Protein AF-A2E9X9-F1 (afdb_monomer_lite)

Organism: Trichomonas vaginalis (strain ATCC PRA-98 / G3) (NCBI:txid412133)

Foldseek 3Di:
DDDADPAQEDEAELPDDDDALCNAPRHQNYDYHYDPNNQFWDDDPQFIAGPVQLATHAGHHQADQEAEDDPPRDYYDPSNFFDDWDWDDDPQDIATGDDRIYGDDDDDDPPDD

Radius of gyration: 15.23 Å; chains: 1; bounding box: 51×27×44 Å

InterPro domains:
  IPR032675 Leucine-rich repeat domain superfamily [G3DSA:3.80.10.10] (1-101)

Sequence (113 aa):
MLAYSQVSKFNIPSGVKFIHTNAFSGAPKLDVTLDEKNPYFVAKDQDIYSKATNTLICTYGALPELYKIPDGIEVIPKGTLQTNMETVQTPTGSFYTGVFSCKTRHPRFHEDH

Structure (mmCIF, N/CA/C/O backbone):
data_AF-A2E9X9-F1
#
_entry.id   AF-A2E9X9-F1
#
loop_
_atom_site.group_PDB
_atom_site.id
_atom_site.type_symbol
_atom_site.label_atom_id
_atom_site.label_alt_id
_atom_site.label_comp_id
_atom_site.label_asym_id
_atom_site.label_entity_id
_atom_site.label_seq_id
_atom_site.pdbx_PDB_ins_code
_atom_site.Cartn_x
_atom_site.Cartn_y
_atom_site.Cartn_z
_atom_site.occupancy
_atom_site.B_iso_or_equiv
_atom_site.auth_seq_id
_atom_site.auth_comp_id
_atom_site.auth_asym_id
_atom_site.auth_atom_id
_atom_site.pdbx_PDB_model_num
ATOM 1 N N . MET A 1 1 ? 25.765 0.355 -8.690 1.00 38.69 1 MET A N 1
ATOM 2 C CA . MET A 1 1 ? 24.965 -0.833 -8.318 1.00 38.69 1 MET A CA 1
ATOM 3 C C . MET A 1 1 ? 23.831 -0.342 -7.431 1.00 38.69 1 MET A C 1
ATOM 5 O O . MET A 1 1 ? 24.131 0.307 -6.438 1.00 38.69 1 MET A O 1
ATOM 9 N N . LEU A 1 2 ? 22.565 -0.531 -7.817 1.00 48.72 2 LEU A N 1
ATOM 10 C CA . LEU A 1 2 ? 21.429 -0.112 -6.983 1.00 48.72 2 LEU A CA 1
ATOM 11 C C . LEU A 1 2 ? 21.276 -1.105 -5.825 1.00 48.72 2 LEU A C 1
ATOM 13 O O . LEU A 1 2 ? 21.120 -2.302 -6.057 1.00 48.72 2 LEU A O 1
ATOM 17 N N . ALA A 1 3 ? 21.367 -0.620 -4.587 1.00 53.38 3 ALA A N 1
ATOM 18 C CA . ALA A 1 3 ? 21.212 -1.447 -3.397 1.00 53.38 3 ALA A CA 1
ATOM 19 C C . ALA A 1 3 ? 19.722 -1.575 -3.046 1.00 53.38 3 ALA A C 1
ATOM 21 O O . ALA A 1 3 ? 19.121 -0.639 -2.523 1.00 53.38 3 ALA A O 1
ATOM 22 N N . TYR A 1 4 ? 19.126 -2.730 -3.344 1.00 63.28 4 TYR A N 1
ATOM 23 C CA . TYR A 1 4 ? 17.746 -3.039 -2.960 1.00 63.28 4 TYR A CA 1
ATOM 24 C C . TYR A 1 4 ? 17.668 -3.566 -1.526 1.00 63.28 4 TYR A C 1
ATOM 26 O O . TYR A 1 4 ? 18.515 -4.358 -1.094 1.00 63.28 4 TYR A O 1
ATOM 34 N N . SER A 1 5 ? 16.611 -3.180 -0.811 1.00 68.44 5 SER A N 1
ATOM 35 C CA . SER A 1 5 ? 16.344 -3.670 0.540 1.00 68.44 5 SER A CA 1
ATOM 36 C C . SER A 1 5 ? 16.137 -5.188 0.544 1.00 68.44 5 SER A C 1
ATOM 38 O O . SER A 1 5 ? 15.467 -5.742 -0.329 1.00 68.44 5 SER A O 1
ATOM 40 N N . GLN A 1 6 ? 16.713 -5.861 1.544 1.00 80.06 6 GLN A N 1
ATOM 41 C CA . GLN A 1 6 ? 16.533 -7.299 1.779 1.00 80.06 6 GLN A CA 1
ATOM 42 C C . GLN A 1 6 ? 15.471 -7.599 2.851 1.00 80.06 6 GLN A C 1
ATOM 44 O O . GLN A 1 6 ? 15.316 -8.753 3.245 1.00 80.06 6 GLN A O 1
ATOM 49 N N . VAL A 1 7 ? 14.740 -6.583 3.330 1.00 82.50 7 VAL A N 1
ATOM 50 C CA . VAL A 1 7 ? 13.627 -6.779 4.270 1.00 82.50 7 VAL A CA 1
ATOM 51 C C . VAL A 1 7 ? 12.522 -7.582 3.582 1.00 82.50 7 VAL A C 1
ATOM 53 O O . VAL A 1 7 ? 12.058 -7.212 2.505 1.00 82.50 7 VAL A O 1
ATOM 56 N N . SER A 1 8 ? 12.119 -8.684 4.214 1.00 86.81 8 SER A N 1
ATOM 57 C CA . SER A 1 8 ? 11.126 -9.625 3.686 1.00 86.81 8 SER A CA 1
ATOM 58 C C . SER A 1 8 ? 9.751 -9.518 4.341 1.00 86.81 8 SER A C 1
ATOM 60 O O . SER A 1 8 ? 8.774 -9.947 3.741 1.00 86.81 8 SER A O 1
ATOM 62 N N . LYS A 1 9 ? 9.653 -8.958 5.554 1.00 92.62 9 LYS A N 1
ATOM 63 C CA . LYS A 1 9 ? 8.388 -8.772 6.277 1.00 92.62 9 LYS A CA 1
ATOM 64 C C . LYS A 1 9 ? 8.362 -7.442 7.017 1.00 92.62 9 LYS A C 1
ATOM 66 O O . LYS A 1 9 ? 9.347 -7.075 7.657 1.00 92.62 9 LYS A O 1
ATOM 71 N N . PHE A 1 10 ? 7.220 -6.767 6.987 1.00 92.44 10 PHE A N 1
ATOM 72 C CA . PHE A 1 10 ? 6.933 -5.585 7.795 1.00 92.44 10 PHE A CA 1
ATOM 73 C C . PHE A 1 10 ? 5.487 -5.629 8.297 1.00 92.44 10 PHE A C 1
ATOM 75 O O . PHE A 1 10 ? 4.595 -6.047 7.569 1.00 92.44 10 PHE A O 1
ATOM 82 N N . ASN A 1 11 ? 5.248 -5.197 9.535 1.00 93.94 11 ASN A N 1
ATOM 83 C CA . ASN A 1 11 ? 3.907 -5.153 10.114 1.00 93.94 11 ASN A CA 1
ATOM 84 C C . ASN A 1 11 ? 3.507 -3.706 10.412 1.00 93.94 11 ASN A C 1
ATOM 86 O O . ASN A 1 11 ? 4.217 -3.026 11.150 1.00 93.94 11 ASN A O 1
ATOM 90 N N . ILE A 1 12 ? 2.360 -3.266 9.894 1.00 94.06 12 ILE A N 1
ATOM 91 C CA . ILE A 1 12 ? 1.760 -1.951 10.149 1.00 94.06 12 ILE A CA 1
ATOM 92 C C . ILE A 1 12 ? 0.873 -2.036 11.408 1.00 94.06 12 ILE A C 1
ATOM 94 O O . ILE A 1 12 ? -0.161 -2.706 11.369 1.00 94.06 12 ILE A O 1
ATOM 98 N N . PRO A 1 13 ? 1.218 -1.359 12.523 1.00 94.62 13 PRO A N 1
ATOM 99 C CA . PRO A 1 13 ? 0.379 -1.342 13.724 1.00 94.62 13 PRO A CA 1
ATOM 100 C C . PRO A 1 13 ? -0.914 -0.526 13.558 1.00 94.62 13 PRO A C 1
ATOM 102 O O . PRO A 1 13 ? -0.993 0.406 12.751 1.00 94.62 13 PRO A O 1
ATOM 105 N N . SER A 1 14 ? -1.906 -0.787 14.413 1.00 93.69 14 SER A N 1
ATOM 106 C CA . SER A 1 14 ? -3.185 -0.052 14.459 1.00 93.69 14 SER A CA 1
ATOM 107 C C . SER A 1 14 ? -3.057 1.457 14.698 1.00 93.69 14 SER A C 1
ATOM 109 O O . SER A 1 14 ? -3.924 2.219 14.273 1.00 93.69 14 SER A O 1
ATOM 111 N N . GLY A 1 15 ? -1.965 1.910 15.321 1.00 92.50 15 GLY A N 1
ATOM 112 C CA . GLY A 1 15 ? -1.691 3.331 15.561 1.00 92.50 15 GLY A CA 1
ATOM 113 C C . GLY A 1 15 ? -1.223 4.134 14.337 1.00 92.50 15 GLY A C 1
ATOM 114 O O . GLY A 1 15 ? -1.138 5.359 14.428 1.00 92.50 15 GLY A O 1
ATOM 115 N N . VAL A 1 16 ? -0.906 3.494 13.204 1.00 93.94 16 VAL A N 1
ATOM 116 C CA . VAL A 1 16 ? -0.418 4.189 11.998 1.00 93.94 16 VAL A CA 1
ATOM 117 C C . VAL A 1 16 ? -1.565 4.918 11.300 1.00 93.94 16 VAL A C 1
ATOM 119 O O . VAL A 1 16 ? -2.520 4.289 10.849 1.00 93.94 16 VAL A O 1
ATOM 122 N N . LYS A 1 17 ? -1.438 6.247 11.186 1.00 93.00 17 LYS A N 1
ATOM 123 C CA . LYS A 1 17 ? -2.440 7.149 10.580 1.00 93.00 17 LYS A CA 1
ATOM 124 C C . LYS A 1 17 ? -2.035 7.733 9.225 1.00 93.00 17 LYS A C 1
ATOM 126 O O . LYS A 1 17 ? -2.856 8.352 8.561 1.00 93.00 17 LYS A O 1
ATOM 131 N N . PHE A 1 18 ? -0.771 7.581 8.834 1.00 90.94 18 PHE A N 1
ATOM 132 C CA . PHE A 1 18 ? -0.226 8.140 7.600 1.00 90.94 18 PHE A CA 1
ATOM 133 C C . PHE A 1 18 ? 0.821 7.197 7.012 1.00 90.94 18 PHE A C 1
ATOM 135 O O . PHE A 1 18 ? 1.688 6.702 7.733 1.00 90.94 18 PHE A O 1
ATOM 142 N N . ILE A 1 19 ? 0.735 6.971 5.704 1.00 88.25 19 ILE A N 1
ATOM 143 C CA . ILE A 1 19 ? 1.676 6.182 4.910 1.00 88.25 19 ILE A CA 1
ATOM 144 C C . ILE A 1 19 ? 1.946 7.000 3.645 1.00 88.25 19 ILE A C 1
ATOM 146 O O . ILE A 1 19 ? 1.012 7.449 2.986 1.00 88.25 19 ILE A O 1
ATOM 150 N N . HIS A 1 20 ? 3.219 7.234 3.325 1.00 86.31 20 HIS A N 1
ATOM 151 C CA . HIS A 1 20 ? 3.594 7.977 2.123 1.00 86.31 20 HIS A CA 1
ATOM 152 C C . HIS A 1 20 ? 3.496 7.079 0.878 1.00 86.31 20 HIS A C 1
ATOM 154 O O . HIS A 1 20 ? 3.790 5.886 0.958 1.00 86.31 20 HIS A O 1
ATOM 160 N N . THR A 1 21 ? 3.172 7.645 -0.289 1.00 78.06 21 THR A N 1
ATOM 161 C CA . THR A 1 21 ? 3.011 6.898 -1.559 1.00 78.06 21 THR A CA 1
ATOM 162 C C . THR A 1 21 ? 4.233 6.049 -1.935 1.00 78.06 21 THR A C 1
ATOM 164 O O . THR A 1 21 ? 4.102 4.964 -2.486 1.00 78.06 21 THR A O 1
ATOM 167 N N . ASN A 1 22 ? 5.428 6.506 -1.548 1.00 79.62 22 ASN A N 1
ATOM 168 C CA . ASN A 1 22 ? 6.709 5.838 -1.807 1.00 79.62 22 ASN A CA 1
ATOM 169 C C . ASN A 1 22 ? 7.246 4.994 -0.627 1.00 79.62 22 ASN A C 1
ATOM 171 O O . ASN A 1 22 ? 8.411 4.598 -0.666 1.00 79.62 22 ASN A O 1
ATOM 175 N N . ALA A 1 23 ? 6.464 4.744 0.433 1.00 84.44 23 ALA A N 1
ATOM 176 C CA . ALA A 1 23 ? 6.962 4.189 1.706 1.00 84.44 23 ALA A CA 1
ATOM 177 C C . ALA A 1 23 ? 7.704 2.840 1.593 1.00 84.44 23 ALA A C 1
ATOM 179 O O . ALA A 1 23 ? 8.584 2.565 2.405 1.00 84.44 23 ALA A O 1
ATOM 180 N N . PHE A 1 24 ? 7.379 2.028 0.582 1.00 85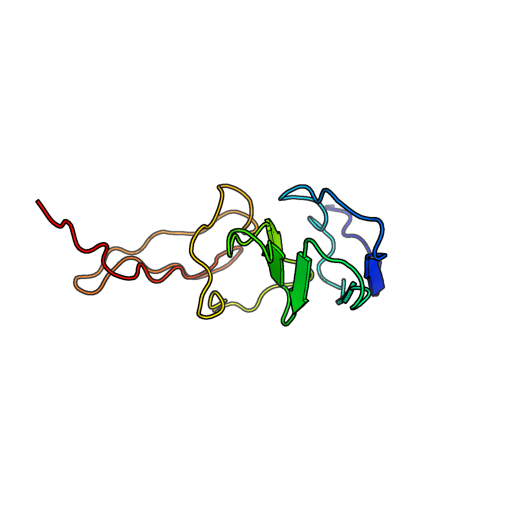.25 24 PHE A N 1
ATOM 181 C CA . PHE A 1 24 ? 7.962 0.698 0.351 1.00 85.25 24 PHE A CA 1
ATOM 182 C C . PHE A 1 24 ? 8.755 0.601 -0.967 1.00 85.25 24 PHE A C 1
ATOM 184 O O . PHE A 1 24 ? 9.009 -0.490 -1.483 1.00 85.25 24 PHE A O 1
ATOM 191 N N . SER A 1 25 ? 9.167 1.746 -1.520 1.00 78.75 25 SER A N 1
ATOM 192 C CA . SER A 1 25 ? 9.999 1.799 -2.726 1.00 78.75 25 SER A CA 1
ATOM 193 C C . SER A 1 25 ? 11.367 1.142 -2.496 1.00 78.75 25 SER A C 1
ATOM 195 O O . SER A 1 25 ? 11.988 1.306 -1.446 1.00 78.75 25 SER A O 1
ATOM 197 N N . GLY A 1 26 ? 11.846 0.375 -3.479 1.00 73.94 26 GLY A N 1
ATOM 198 C CA . GLY A 1 26 ? 13.144 -0.308 -3.408 1.00 73.94 26 GLY A CA 1
ATOM 199 C C . GLY A 1 26 ? 13.185 -1.571 -2.532 1.00 73.94 26 GLY A C 1
ATOM 200 O O . GLY A 1 26 ? 14.275 -2.099 -2.292 1.00 73.94 26 GLY A O 1
ATOM 201 N N . ALA A 1 27 ? 12.032 -2.087 -2.088 1.00 83.06 27 ALA A N 1
ATOM 202 C CA . ALA A 1 27 ? 11.911 -3.314 -1.293 1.00 83.06 27 ALA A CA 1
ATOM 203 C C . ALA A 1 27 ? 11.150 -4.436 -2.048 1.00 83.06 27 ALA A C 1
ATOM 205 O O . ALA A 1 27 ? 10.047 -4.813 -1.658 1.00 83.06 27 ALA A O 1
ATOM 206 N N . PRO A 1 28 ? 11.721 -5.014 -3.12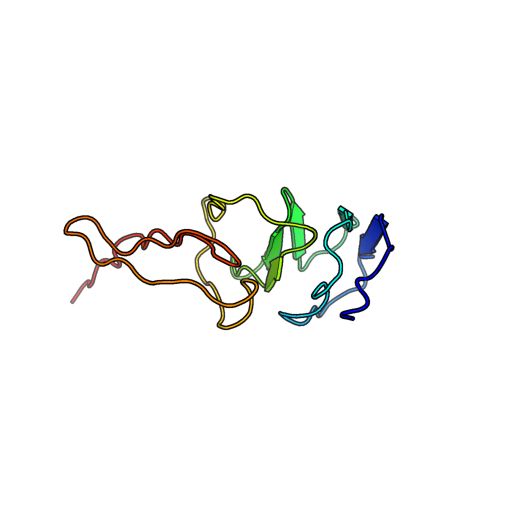8 1.00 80.56 28 PRO A N 1
ATOM 207 C CA . PRO A 1 28 ? 11.013 -5.948 -4.016 1.00 80.56 28 PRO A CA 1
ATOM 208 C C . PRO A 1 28 ? 10.682 -7.309 -3.381 1.00 80.56 28 PRO A C 1
ATOM 210 O O . PRO A 1 28 ? 9.869 -8.052 -3.916 1.00 80.56 28 PRO A O 1
ATOM 213 N N . LYS A 1 29 ? 11.313 -7.653 -2.251 1.00 80.94 29 LYS A N 1
ATOM 214 C CA . LYS A 1 29 ? 11.060 -8.894 -1.495 1.00 80.94 29 LYS A CA 1
ATOM 215 C C . LYS A 1 29 ? 10.104 -8.702 -0.313 1.00 80.94 29 LYS A C 1
ATOM 217 O O . LYS A 1 29 ? 9.905 -9.646 0.446 1.00 80.94 29 LYS A O 1
ATOM 222 N N . LEU A 1 30 ? 9.591 -7.489 -0.113 1.00 86.12 30 LEU A N 1
ATOM 223 C CA . LEU A 1 30 ? 8.808 -7.152 1.065 1.00 86.12 30 LEU A CA 1
ATOM 224 C C . LEU A 1 30 ? 7.389 -7.710 0.973 1.00 86.12 30 LEU A C 1
ATOM 226 O O . LEU A 1 30 ? 6.666 -7.400 0.031 1.00 86.12 30 LEU A O 1
ATOM 230 N N . ASP A 1 31 ? 6.988 -8.437 2.008 1.00 90.50 31 ASP A N 1
ATOM 231 C CA . ASP A 1 31 ? 5.598 -8.706 2.356 1.00 90.50 31 ASP A CA 1
ATOM 232 C C . ASP A 1 31 ? 5.161 -7.797 3.521 1.00 90.50 31 ASP A C 1
ATOM 234 O O . ASP A 1 31 ? 5.971 -7.451 4.393 1.00 90.50 31 ASP A O 1
ATOM 238 N N . VAL A 1 32 ? 3.893 -7.388 3.536 1.00 92.25 32 VAL A N 1
ATOM 239 C CA . VAL A 1 32 ? 3.340 -6.452 4.524 1.00 92.25 32 VAL A CA 1
ATOM 240 C C . VAL A 1 32 ? 2.071 -7.017 5.146 1.00 92.25 32 VAL A C 1
ATOM 242 O O . VAL A 1 32 ? 1.087 -7.278 4.460 1.00 92.25 32 VAL A O 1
ATOM 245 N N . THR A 1 33 ? 2.073 -7.121 6.474 1.00 93.94 33 THR A N 1
ATOM 246 C CA . THR A 1 33 ? 0.873 -7.380 7.276 1.00 93.94 33 THR A CA 1
ATOM 247 C C . THR A 1 33 ? 0.377 -6.088 7.919 1.00 93.94 33 THR A C 1
ATOM 249 O O . THR A 1 33 ? 1.151 -5.166 8.184 1.00 93.94 33 THR A O 1
ATOM 252 N N . LEU A 1 34 ? -0.920 -6.013 8.200 1.00 93.50 34 LEU A N 1
ATOM 253 C CA . LEU A 1 34 ? -1.545 -4.881 8.878 1.00 93.50 34 LEU A CA 1
ATOM 254 C C . LEU A 1 34 ? -2.407 -5.388 10.034 1.00 93.50 34 LEU A C 1
ATOM 256 O O . LEU A 1 34 ? -3.173 -6.334 9.878 1.00 93.50 34 LEU A O 1
ATOM 260 N N . ASP A 1 35 ? -2.271 -4.744 11.190 1.00 93.88 35 ASP A N 1
ATOM 261 C CA . ASP A 1 35 ? -3.123 -4.963 12.358 1.00 93.88 35 ASP A CA 1
ATOM 262 C C . ASP A 1 35 ? -4.587 -4.670 11.994 1.00 93.88 35 ASP A C 1
ATOM 264 O O . ASP A 1 35 ? -4.926 -3.541 11.632 1.00 93.88 35 ASP A O 1
ATOM 268 N N . GLU A 1 36 ? -5.457 -5.677 12.107 1.00 90.69 36 GLU A N 1
ATOM 269 C CA . GLU A 1 36 ? -6.888 -5.603 11.771 1.00 90.69 36 GLU A CA 1
ATOM 270 C C . GLU A 1 36 ? -7.606 -4.437 12.471 1.00 90.69 36 GLU A C 1
ATOM 272 O O . GLU A 1 36 ? -8.568 -3.878 11.934 1.00 90.69 36 GLU A O 1
ATOM 277 N N . LYS A 1 37 ? -7.106 -4.021 13.644 1.00 93.81 37 LYS A N 1
ATOM 278 C CA . LYS A 1 37 ? -7.633 -2.896 14.427 1.00 93.81 37 LYS A CA 1
ATOM 279 C C . LYS A 1 37 ? -7.247 -1.524 13.867 1.00 93.81 37 LYS A C 1
ATOM 281 O O . LYS A 1 37 ? -7.703 -0.521 14.410 1.00 93.81 37 LYS A O 1
ATOM 286 N N . ASN A 1 38 ? -6.422 -1.432 12.818 1.00 95.19 38 ASN A N 1
ATOM 287 C CA . ASN A 1 38 ? -6.140 -0.162 12.147 1.00 95.19 38 ASN A CA 1
ATOM 288 C C . ASN A 1 38 ? -7.426 0.356 11.463 1.00 95.19 38 ASN A C 1
ATOM 290 O O . ASN A 1 38 ? -7.928 -0.299 10.545 1.00 95.19 38 ASN A O 1
ATOM 294 N N . PRO A 1 39 ? -7.981 1.517 11.855 1.00 93.69 39 PRO A N 1
ATOM 295 C CA . PRO A 1 39 ? -9.245 1.995 11.299 1.00 93.69 39 PRO A CA 1
ATOM 296 C C . PRO A 1 39 ? -9.075 2.731 9.959 1.00 93.69 39 PRO A C 1
ATOM 298 O O . PRO A 1 39 ? -10.071 3.030 9.308 1.00 93.69 39 PRO A O 1
ATOM 301 N N . TYR A 1 40 ? -7.841 3.024 9.536 1.00 93.94 40 TYR A N 1
ATOM 302 C CA . TYR A 1 40 ? -7.545 3.903 8.402 1.00 93.94 40 TYR A CA 1
ATOM 303 C C . TYR A 1 40 ? -7.216 3.144 7.114 1.00 93.94 40 TYR A C 1
ATOM 305 O O . TYR A 1 40 ? -7.627 3.574 6.038 1.00 93.94 40 TYR A O 1
ATOM 313 N N . PHE A 1 41 ? -6.502 2.019 7.212 1.00 94.19 41 PHE A N 1
ATOM 314 C CA . PHE A 1 41 ? -5.957 1.313 6.048 1.00 94.19 41 PHE A CA 1
ATOM 315 C C . PHE A 1 41 ? -6.326 -0.173 6.014 1.00 94.19 41 PHE A C 1
ATOM 317 O O . PHE A 1 41 ? -6.602 -0.791 7.045 1.00 94.19 41 PHE A O 1
ATOM 324 N N . VAL A 1 42 ? -6.284 -0.750 4.816 1.00 92.50 42 VAL A N 1
ATOM 325 C CA . VAL A 1 42 ? -6.182 -2.195 4.567 1.00 92.50 42 VAL A CA 1
ATOM 326 C C . VAL A 1 42 ? -4.857 -2.449 3.854 1.00 92.50 42 VAL A C 1
ATOM 328 O O . VAL A 1 42 ? -4.491 -1.663 2.984 1.00 92.50 42 VAL A O 1
ATOM 331 N N . ALA A 1 43 ? -4.165 -3.536 4.205 1.00 92.38 43 ALA A N 1
ATOM 332 C CA . ALA A 1 43 ? -3.085 -4.107 3.403 1.00 92.38 43 ALA A CA 1
ATOM 333 C C . ALA A 1 43 ? -3.543 -5.479 2.883 1.00 92.38 43 ALA A C 1
ATOM 335 O O . ALA A 1 43 ? -3.961 -6.317 3.685 1.00 92.38 43 ALA A O 1
ATOM 336 N N . LYS A 1 44 ? -3.535 -5.689 1.564 1.00 89.50 44 LYS A N 1
ATOM 337 C CA . LYS A 1 44 ? -3.996 -6.928 0.916 1.00 89.50 44 LYS A CA 1
ATOM 338 C C . LYS A 1 44 ? -3.405 -7.034 -0.487 1.00 89.50 44 LYS A C 1
ATOM 340 O O . LYS A 1 44 ? -3.346 -6.032 -1.181 1.00 89.50 44 LYS A O 1
ATOM 345 N N . ASP A 1 45 ? -3.015 -8.235 -0.911 1.00 85.56 45 ASP A N 1
ATOM 346 C CA . ASP A 1 45 ? -2.617 -8.545 -2.296 1.00 85.56 45 ASP A CA 1
ATOM 347 C C . ASP A 1 45 ? -1.594 -7.559 -2.917 1.00 85.56 45 ASP A C 1
ATOM 349 O O . ASP A 1 45 ? -1.690 -7.216 -4.089 1.00 85.56 45 ASP A O 1
ATOM 353 N N . GLN A 1 46 ? -0.588 -7.139 -2.131 1.00 88.44 46 GLN A N 1
ATOM 354 C CA . GLN A 1 46 ? 0.459 -6.153 -2.485 1.00 88.44 46 GLN A CA 1
ATOM 355 C C . GLN A 1 46 ? 0.039 -4.673 -2.476 1.00 88.44 46 GLN A C 1
ATOM 357 O O . GLN A 1 46 ? 0.870 -3.798 -2.736 1.00 88.44 46 GLN A O 1
ATOM 362 N N . ASP A 1 47 ? -1.196 -4.387 -2.073 1.00 88.94 47 ASP A N 1
ATOM 363 C CA . ASP A 1 47 ? -1.782 -3.053 -2.031 1.00 88.94 47 ASP A CA 1
ATOM 364 C C . ASP A 1 47 ? -2.029 -2.564 -0.610 1.00 88.94 47 ASP A C 1
ATOM 366 O O . ASP A 1 47 ? -2.429 -3.323 0.275 1.00 88.94 47 ASP A O 1
ATOM 370 N N . ILE A 1 48 ? -1.853 -1.259 -0.405 1.00 91.50 48 ILE A N 1
ATOM 371 C CA . ILE A 1 48 ? -2.296 -0.553 0.795 1.00 91.50 48 ILE A CA 1
ATOM 372 C C . ILE A 1 48 ? -3.246 0.559 0.370 1.00 91.50 48 ILE A C 1
ATOM 374 O O . ILE A 1 48 ? -2.857 1.463 -0.371 1.00 91.50 48 ILE A O 1
ATOM 378 N N . TYR A 1 49 ? -4.485 0.514 0.855 1.00 89.50 49 TYR A N 1
ATOM 379 C CA . TYR A 1 49 ? -5.527 1.477 0.497 1.00 89.50 49 TYR A CA 1
ATOM 380 C C . TYR A 1 49 ? -6.264 2.049 1.712 1.00 89.50 49 TYR A C 1
ATOM 382 O O . TYR A 1 49 ? -6.334 1.439 2.781 1.00 89.50 49 TYR A O 1
ATOM 390 N N . SER A 1 50 ? -6.796 3.260 1.541 1.00 91.81 50 SER A N 1
ATOM 391 C CA . SER A 1 50 ? -7.612 3.977 2.527 1.00 91.81 50 SER A CA 1
ATOM 392 C C . SER A 1 50 ? -9.003 3.353 2.645 1.00 91.81 50 SER A C 1
ATOM 394 O O . SER A 1 50 ? -9.720 3.263 1.650 1.00 91.81 50 SER A O 1
ATOM 396 N N . LYS A 1 51 ? -9.417 3.003 3.869 1.00 91.06 51 LYS A N 1
ATOM 397 C CA . LYS A 1 51 ? -10.781 2.537 4.191 1.00 91.06 51 LYS A CA 1
ATOM 398 C C . LYS A 1 51 ? -11.846 3.624 4.021 1.00 91.06 51 LYS A C 1
ATOM 400 O O . LYS A 1 51 ? -13.012 3.302 3.840 1.00 91.06 51 LYS A O 1
ATOM 405 N N . ALA A 1 52 ? -11.462 4.896 4.135 1.00 90.25 52 ALA A N 1
ATOM 406 C CA . ALA A 1 52 ? -12.398 6.021 4.155 1.00 90.25 52 ALA A CA 1
ATOM 407 C C . ALA A 1 52 ? -12.695 6.603 2.764 1.00 90.25 52 ALA A C 1
ATOM 409 O O . ALA A 1 52 ? -13.702 7.279 2.590 1.00 90.25 52 ALA A O 1
ATOM 410 N N . THR A 1 53 ? -11.795 6.393 1.799 1.00 85.12 53 THR A N 1
ATOM 411 C CA . THR A 1 53 ? -11.817 7.068 0.486 1.00 85.12 53 THR A CA 1
ATOM 412 C C . THR A 1 53 ? -11.513 6.130 -0.681 1.00 85.12 53 THR A C 1
ATOM 414 O O . THR A 1 53 ? -11.235 6.604 -1.781 1.00 85.12 53 THR A O 1
ATOM 417 N N . ASN A 1 54 ? -11.429 4.817 -0.423 1.00 82.44 54 ASN A N 1
ATOM 418 C CA . ASN A 1 54 ? -11.063 3.778 -1.392 1.00 82.44 54 ASN A CA 1
ATOM 419 C C . ASN A 1 54 ? -9.875 4.166 -2.297 1.00 82.44 54 ASN A C 1
ATOM 421 O O . ASN A 1 54 ? -9.833 3.885 -3.492 1.00 82.44 54 ASN A O 1
ATOM 425 N N . THR A 1 55 ? -8.908 4.883 -1.723 1.00 82.19 55 THR A N 1
ATOM 426 C CA . THR A 1 55 ? -7.753 5.427 -2.441 1.00 82.19 55 THR A CA 1
ATOM 427 C C . THR A 1 55 ? -6.583 4.475 -2.280 1.00 82.19 55 THR A C 1
ATOM 429 O O . THR A 1 55 ? -6.203 4.179 -1.144 1.00 82.19 55 THR A O 1
ATOM 432 N N . LEU A 1 56 ? -5.982 4.032 -3.384 1.00 84.44 56 LEU A N 1
ATOM 433 C CA . LEU A 1 56 ? -4.735 3.273 -3.337 1.00 84.44 56 LEU A CA 1
ATOM 434 C C . LEU A 1 56 ? -3.621 4.212 -2.853 1.00 84.44 56 LEU A C 1
ATOM 436 O O . LEU A 1 56 ? -3.349 5.234 -3.476 1.00 84.44 56 LEU A O 1
ATOM 440 N N . ILE A 1 57 ? -3.004 3.910 -1.713 1.00 88.88 57 ILE A N 1
ATOM 441 C CA . ILE A 1 57 ? -1.984 4.765 -1.096 1.00 88.88 57 ILE A CA 1
ATOM 442 C C . ILE A 1 57 ? -0.612 4.410 -1.659 1.00 88.88 57 ILE A C 1
ATOM 444 O O . ILE A 1 57 ? 0.067 5.271 -2.220 1.00 88.88 57 ILE A O 1
ATOM 448 N N . CYS A 1 58 ? -0.224 3.140 -1.560 1.00 86.56 58 CYS A N 1
ATOM 449 C CA . CYS A 1 58 ? 1.033 2.617 -2.087 1.00 86.56 58 CYS A CA 1
ATOM 450 C C . CYS A 1 58 ? 0.952 1.104 -2.318 1.00 86.56 58 CYS A C 1
ATOM 452 O O . CYS A 1 58 ? 0.087 0.428 -1.760 1.00 86.56 58 CYS A O 1
ATOM 454 N N . THR A 1 59 ? 1.884 0.581 -3.113 1.00 87.19 59 THR A N 1
ATOM 455 C CA . THR A 1 59 ? 2.092 -0.861 -3.290 1.00 87.19 59 THR A CA 1
ATOM 456 C C . THR A 1 59 ? 3.393 -1.329 -2.631 1.00 87.19 59 THR A C 1
ATOM 458 O O . THR A 1 59 ? 4.298 -0.524 -2.371 1.00 87.19 59 THR A O 1
ATOM 461 N N . TYR A 1 60 ? 3.504 -2.631 -2.355 1.00 87.06 60 TYR A N 1
ATOM 462 C CA . TYR A 1 60 ? 4.675 -3.251 -1.726 1.00 87.06 60 TYR A CA 1
ATOM 463 C C . TYR A 1 60 ? 5.146 -4.531 -2.440 1.00 87.06 60 TYR A C 1
ATOM 465 O O . TYR A 1 60 ? 4.397 -5.203 -3.150 1.00 87.06 60 TYR A O 1
ATOM 473 N N . GLY A 1 61 ? 6.424 -4.872 -2.253 1.00 84.19 61 GLY A N 1
ATOM 474 C CA . GLY A 1 61 ? 7.056 -5.993 -2.950 1.00 84.19 61 GLY A CA 1
ATOM 475 C C . GLY A 1 61 ? 7.235 -5.744 -4.454 1.00 84.19 61 GLY A C 1
ATOM 476 O O . GLY A 1 61 ? 7.123 -4.621 -4.946 1.00 84.19 61 GLY A O 1
ATOM 477 N N . ALA A 1 62 ? 7.559 -6.801 -5.197 1.00 80.94 62 ALA A N 1
ATOM 478 C CA . ALA A 1 62 ? 7.604 -6.777 -6.654 1.00 80.94 62 ALA A CA 1
ATOM 479 C C . ALA A 1 62 ? 6.206 -7.051 -7.220 1.00 80.94 62 ALA A C 1
ATOM 481 O O . ALA A 1 62 ? 5.662 -8.135 -7.017 1.00 80.94 62 ALA A O 1
ATOM 482 N N . LEU A 1 63 ? 5.626 -6.077 -7.923 1.00 78.81 63 LEU A N 1
ATOM 483 C CA . LEU A 1 63 ? 4.339 -6.250 -8.597 1.00 78.81 63 LEU A CA 1
ATOM 484 C C . LEU A 1 63 ? 4.449 -7.199 -9.807 1.00 78.81 63 LEU A C 1
ATOM 486 O O . LEU A 1 63 ? 5.505 -7.246 -10.448 1.00 78.81 63 LEU A O 1
ATOM 490 N N . PRO A 1 64 ? 3.370 -7.922 -10.162 1.00 69.75 64 PRO A N 1
ATOM 491 C CA . PRO A 1 64 ? 3.329 -8.732 -11.376 1.00 69.75 64 PRO A CA 1
ATOM 492 C C . PRO A 1 64 ? 3.394 -7.863 -12.643 1.00 69.75 64 PRO A C 1
ATOM 494 O O . PRO A 1 64 ? 2.972 -6.708 -12.645 1.00 69.75 64 PRO A O 1
ATOM 497 N N . GLU A 1 65 ? 3.853 -8.453 -13.751 1.00 67.44 65 GLU A N 1
ATOM 498 C CA . GLU A 1 65 ? 3.939 -7.804 -15.075 1.00 67.44 65 GLU A CA 1
ATOM 499 C C . GLU A 1 65 ? 2.602 -7.192 -15.533 1.00 67.44 65 GLU A C 1
ATOM 501 O O . GLU A 1 65 ? 2.566 -6.113 -16.129 1.00 67.44 65 GLU A O 1
ATOM 506 N N . LEU A 1 66 ? 1.499 -7.871 -15.200 1.00 67.25 66 LEU A N 1
ATOM 507 C CA . LEU A 1 66 ? 0.133 -7.384 -15.336 1.00 67.25 66 LEU A CA 1
ATOM 508 C C . LEU A 1 66 ? -0.487 -7.194 -13.948 1.00 67.25 66 LEU A C 1
ATOM 510 O O . LEU A 1 66 ? -1.238 -8.043 -13.464 1.00 67.25 66 LEU A O 1
ATOM 514 N N . TYR A 1 67 ? -0.195 -6.063 -13.314 1.00 72.12 67 TYR A N 1
ATOM 515 C CA . TYR A 1 67 ? -0.901 -5.648 -12.106 1.00 72.12 67 TYR A CA 1
ATOM 516 C C . TYR A 1 67 ? -2.294 -5.096 -12.446 1.00 72.12 67 TYR A C 1
ATOM 518 O O . TYR A 1 67 ? -2.445 -4.235 -13.321 1.00 72.12 67 TYR A O 1
ATOM 526 N N . LYS A 1 68 ? -3.308 -5.616 -11.745 1.00 76.44 68 LYS A N 1
ATOM 527 C CA . LYS A 1 68 ? -4.706 -5.175 -11.793 1.00 76.44 68 LYS A CA 1
ATOM 528 C C . LYS A 1 68 ? -5.030 -4.488 -10.472 1.00 76.44 68 LYS A C 1
ATOM 530 O O . LYS A 1 68 ? -4.800 -5.075 -9.424 1.00 76.44 68 LYS A O 1
ATOM 535 N N . ILE A 1 69 ? -5.613 -3.300 -10.546 1.00 77.69 69 ILE A N 1
ATOM 536 C CA . ILE A 1 69 ? -6.123 -2.595 -9.366 1.00 77.69 69 ILE A CA 1
ATOM 537 C C . ILE A 1 69 ? -7.333 -3.347 -8.787 1.00 77.69 69 ILE A C 1
ATOM 539 O O . ILE A 1 69 ? -8.165 -3.805 -9.578 1.00 77.69 69 ILE A O 1
ATOM 543 N N . PRO A 1 70 ? -7.450 -3.477 -7.451 1.00 74.12 70 PRO A N 1
ATOM 544 C CA . PRO A 1 70 ? -8.601 -4.097 -6.807 1.00 74.12 70 PRO A CA 1
ATOM 545 C C . PRO A 1 70 ? -9.921 -3.401 -7.147 1.00 74.12 70 PRO A C 1
ATOM 547 O O . PRO A 1 70 ? -9.996 -2.172 -7.224 1.00 74.12 70 PRO A O 1
ATOM 550 N N . ASP A 1 7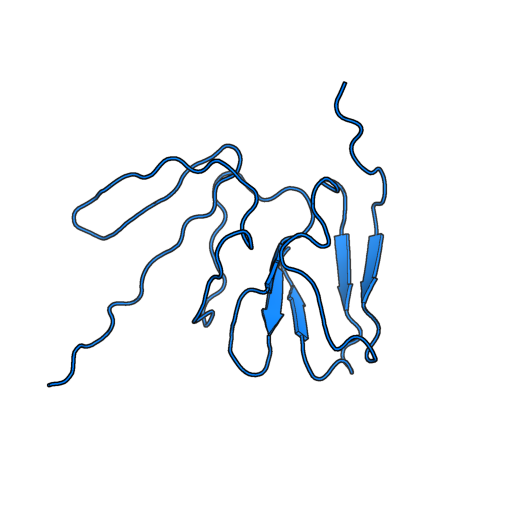1 ? -10.981 -4.196 -7.292 1.00 76.25 71 ASP A N 1
ATOM 551 C CA . ASP A 1 71 ? -12.333 -3.671 -7.462 1.00 76.25 71 ASP A CA 1
ATOM 552 C C . ASP A 1 71 ? -12.728 -2.802 -6.256 1.00 76.25 71 ASP A C 1
ATOM 554 O O . ASP A 1 71 ? -12.475 -3.150 -5.101 1.00 76.25 71 ASP A O 1
ATOM 558 N N . GLY A 1 72 ? -13.360 -1.662 -6.537 1.00 74.25 72 GLY A N 1
ATOM 559 C CA . GLY A 1 72 ? -13.768 -0.685 -5.528 1.00 74.25 72 GLY A CA 1
ATOM 560 C C . GLY A 1 72 ? -12.752 0.424 -5.246 1.00 74.25 72 GLY A C 1
ATOM 561 O O . GLY A 1 72 ? -13.127 1.377 -4.579 1.00 74.25 72 GLY A O 1
ATOM 562 N N . ILE A 1 73 ? -11.518 0.370 -5.768 1.00 79.62 73 ILE A N 1
ATOM 563 C CA . ILE A 1 73 ? -10.592 1.515 -5.698 1.00 79.62 73 ILE A CA 1
ATOM 564 C C . ILE A 1 73 ? -11.092 2.653 -6.600 1.00 79.62 73 ILE A C 1
ATOM 566 O O . ILE A 1 73 ? -11.234 2.487 -7.812 1.00 79.62 73 ILE A O 1
ATOM 570 N N . GLU A 1 74 ? -11.319 3.822 -6.005 1.00 74.00 74 GLU A N 1
ATOM 571 C CA . GLU A 1 74 ? -11.882 5.006 -6.672 1.00 74.00 74 GLU A CA 1
ATOM 572 C C . GLU A 1 74 ? -10.803 5.987 -7.147 1.00 74.00 74 GLU A C 1
ATOM 574 O O . GLU A 1 74 ? -10.968 6.660 -8.164 1.00 74.00 74 GLU A O 1
ATOM 579 N N . VAL A 1 75 ? -9.683 6.079 -6.418 1.00 71.19 75 VAL A N 1
ATOM 580 C CA . VAL A 1 75 ? -8.645 7.098 -6.643 1.00 71.19 75 VAL A CA 1
ATOM 581 C C . VAL A 1 75 ? -7.252 6.475 -6.621 1.00 71.19 75 VAL A C 1
ATOM 583 O O . VAL A 1 75 ? -6.904 5.707 -5.722 1.00 71.19 75 VAL A O 1
ATOM 586 N N . ILE A 1 76 ? -6.432 6.854 -7.60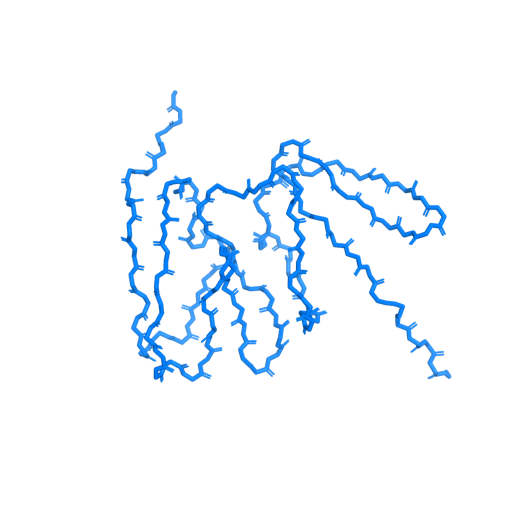5 1.00 74.25 76 ILE A N 1
ATOM 587 C CA . ILE A 1 76 ? -5.051 6.389 -7.781 1.00 74.25 76 ILE A CA 1
ATOM 588 C C . ILE A 1 76 ? -4.139 7.622 -7.907 1.00 74.25 76 ILE A C 1
ATOM 590 O O . ILE A 1 76 ? -4.052 8.221 -8.983 1.00 74.25 76 ILE A O 1
ATOM 594 N N . PRO A 1 77 ? -3.477 8.050 -6.819 1.00 67.81 77 PRO A N 1
ATOM 595 C CA . PRO A 1 77 ? -2.568 9.189 -6.829 1.00 67.81 77 PRO A CA 1
ATOM 596 C C . PRO A 1 77 ? -1.327 8.970 -7.708 1.00 67.81 77 PRO A C 1
ATOM 598 O O . PRO A 1 77 ? -0.830 7.857 -7.902 1.00 67.81 77 PRO A O 1
ATOM 601 N N . LYS A 1 78 ? -0.757 10.073 -8.204 1.00 67.38 78 LYS A N 1
ATOM 602 C CA . LYS A 1 78 ? 0.518 10.048 -8.932 1.00 67.38 78 LYS A CA 1
ATOM 603 C C . LYS A 1 78 ? 1.643 9.547 -8.016 1.00 67.38 78 LYS A C 1
ATOM 605 O O . LYS A 1 78 ? 1.876 10.113 -6.952 1.00 67.38 78 LYS A O 1
ATOM 610 N N . GLY A 1 79 ? 2.380 8.531 -8.467 1.00 62.91 79 GLY A N 1
ATOM 611 C CA . GLY A 1 79 ? 3.513 7.947 -7.734 1.00 62.91 79 GLY A CA 1
ATOM 612 C C . GLY A 1 79 ? 3.152 6.809 -6.772 1.00 62.91 79 GLY A C 1
ATOM 613 O O . GLY A 1 79 ? 4.052 6.188 -6.228 1.00 62.91 79 GLY A O 1
ATOM 614 N N . THR A 1 80 ? 1.868 6.481 -6.604 1.00 63.34 80 THR A N 1
ATOM 615 C CA . THR A 1 80 ? 1.414 5.272 -5.888 1.00 63.34 80 THR A CA 1
ATOM 616 C C . THR A 1 80 ? 1.872 3.973 -6.568 1.00 63.34 80 THR A C 1
ATOM 618 O O . THR A 1 80 ? 2.050 2.951 -5.911 1.00 63.34 80 THR A O 1
ATOM 621 N N . LEU A 1 81 ? 2.068 4.029 -7.887 1.00 64.38 81 LEU A N 1
ATOM 622 C CA . LEU A 1 81 ? 2.485 2.927 -8.749 1.00 64.38 81 LEU A CA 1
ATOM 623 C C . LEU A 1 81 ? 3.973 3.120 -9.091 1.00 64.38 81 LEU A C 1
ATOM 625 O O . LEU A 1 81 ? 4.362 4.202 -9.538 1.00 64.38 81 LEU A O 1
ATOM 629 N N . GLN A 1 82 ? 4.811 2.104 -8.860 1.00 59.94 82 GLN A N 1
ATOM 630 C CA . GLN A 1 82 ? 6.258 2.206 -9.105 1.00 59.94 82 GLN A CA 1
ATOM 631 C C . GLN A 1 82 ? 6.563 2.240 -10.627 1.00 59.94 82 GLN A C 1
ATOM 633 O O . GLN A 1 82 ? 5.828 1.666 -11.424 1.00 59.94 82 GLN A O 1
ATOM 638 N N . THR A 1 83 ? 7.648 2.922 -11.017 1.00 51.22 83 THR A N 1
ATOM 639 C CA . THR A 1 83 ? 7.671 4.066 -11.965 1.00 51.22 83 THR A CA 1
ATOM 640 C C . THR A 1 83 ? 7.209 3.947 -13.444 1.00 51.22 83 THR A C 1
ATOM 642 O O . THR A 1 83 ? 6.127 4.431 -13.771 1.00 51.22 83 THR A O 1
ATOM 645 N N . ASN A 1 84 ? 8.087 3.553 -14.385 1.00 46.88 84 ASN A N 1
ATOM 646 C CA . ASN A 1 84 ? 8.049 4.016 -15.792 1.00 46.88 84 ASN A CA 1
ATOM 647 C C . ASN A 1 84 ? 7.167 3.212 -16.779 1.00 46.88 84 ASN A C 1
ATOM 649 O O . ASN A 1 84 ? 7.647 2.653 -17.761 1.00 46.88 84 ASN A O 1
ATOM 653 N N . MET A 1 85 ? 5.860 3.263 -16.551 1.00 47.91 85 MET A N 1
ATOM 654 C CA . MET A 1 85 ? 4.796 2.850 -17.473 1.00 47.91 85 MET A CA 1
ATOM 655 C C . MET A 1 85 ? 4.929 3.418 -18.902 1.00 47.91 85 MET A C 1
ATOM 657 O O . MET A 1 85 ? 5.114 4.626 -19.057 1.00 47.91 85 MET A O 1
ATOM 661 N N . GLU A 1 86 ? 4.672 2.605 -19.934 1.00 41.19 86 GLU A N 1
ATOM 662 C CA . GLU A 1 86 ? 4.298 3.097 -21.274 1.00 41.19 86 GLU A CA 1
ATOM 663 C C . GLU A 1 86 ? 2.761 3.122 -21.434 1.00 41.19 86 GLU A C 1
ATOM 665 O O . GLU A 1 86 ? 2.043 2.343 -20.802 1.00 41.19 86 GLU A O 1
ATOM 670 N N . THR A 1 87 ? 2.237 4.059 -22.233 1.00 40.38 87 THR A N 1
ATOM 671 C CA . THR A 1 87 ? 0.788 4.289 -22.405 1.00 40.38 87 THR A CA 1
ATOM 672 C C . THR A 1 87 ? 0.307 3.793 -23.764 1.00 40.38 87 THR A C 1
ATOM 674 O O . THR A 1 87 ? 0.761 4.296 -24.790 1.00 40.38 87 THR A O 1
ATOM 677 N N . VAL A 1 88 ? -0.680 2.891 -23.784 1.00 40.78 88 VAL A N 1
ATOM 678 C CA . VAL A 1 88 ? -1.337 2.443 -25.024 1.00 40.78 88 VAL A CA 1
ATOM 679 C C . VAL A 1 88 ? -2.787 2.929 -25.062 1.00 40.78 88 VAL A C 1
ATOM 681 O O . VAL A 1 88 ? -3.589 2.613 -24.181 1.00 40.78 88 VAL A O 1
ATOM 684 N N . GLN A 1 89 ? -3.119 3.692 -26.106 1.00 39.19 89 GLN A N 1
ATOM 685 C CA . GLN A 1 89 ? -4.477 4.153 -26.411 1.00 39.19 89 GLN A CA 1
ATOM 686 C C . GLN A 1 89 ? -5.245 3.066 -27.175 1.00 39.19 89 GLN A C 1
ATOM 688 O O . GLN A 1 89 ? -4.766 2.580 -28.199 1.00 39.19 89 GLN A O 1
ATOM 693 N N . THR A 1 90 ? -6.445 2.702 -26.715 1.00 42.53 90 THR A N 1
ATOM 694 C CA . THR A 1 90 ? -7.334 1.767 -27.429 1.00 42.53 90 THR A CA 1
ATOM 695 C C . THR A 1 90 ? -8.796 2.232 -27.380 1.00 42.53 90 THR A C 1
ATOM 697 O O . THR A 1 90 ? -9.166 2.949 -26.447 1.00 42.53 90 THR A O 1
ATOM 700 N N . PRO A 1 91 ? -9.670 1.794 -28.311 1.00 34.19 91 PRO A N 1
ATOM 701 C CA . PRO A 1 91 ? -11.082 2.198 -28.333 1.00 34.19 91 PRO A CA 1
ATOM 702 C C . PRO A 1 91 ? -11.898 1.813 -27.088 1.00 34.19 91 PRO A C 1
ATOM 704 O O . PRO A 1 91 ? -13.001 2.318 -26.904 1.00 34.19 91 PRO A O 1
ATOM 707 N N . THR A 1 92 ? -11.395 0.903 -26.246 1.00 41.50 92 THR A N 1
ATOM 708 C CA . THR A 1 92 ? -12.077 0.421 -25.031 1.00 41.50 92 THR A CA 1
ATOM 709 C C . THR A 1 92 ? -11.479 0.972 -23.732 1.00 41.50 92 THR A C 1
ATOM 711 O O . THR A 1 92 ? -11.933 0.593 -22.650 1.00 41.50 92 THR A O 1
ATOM 714 N N . GLY A 1 93 ? -10.499 1.878 -23.827 1.00 45.25 93 GLY A N 1
ATOM 715 C CA . GLY A 1 93 ? -9.863 2.554 -22.697 1.00 45.25 93 GLY A CA 1
ATOM 716 C C . GLY A 1 93 ? -8.333 2.498 -22.720 1.00 45.25 93 GLY A C 1
ATOM 717 O O . GLY A 1 93 ? -7.713 1.873 -23.586 1.00 45.25 93 GLY A O 1
ATOM 718 N N . SER A 1 94 ? -7.733 3.168 -21.737 1.00 41.91 94 SER A N 1
ATOM 719 C CA . SER A 1 94 ? -6.284 3.197 -21.516 1.00 41.91 94 SER A CA 1
ATOM 720 C C . SER A 1 94 ? -5.799 1.918 -20.842 1.00 41.91 94 SER A C 1
ATOM 722 O O . SER A 1 94 ? -6.454 1.395 -19.940 1.00 41.91 94 SER A O 1
ATOM 724 N N . PHE A 1 95 ? -4.623 1.437 -21.242 1.00 46.44 95 PHE A N 1
ATOM 725 C CA . PHE A 1 95 ? -3.977 0.265 -20.657 1.00 46.44 95 PHE A CA 1
ATOM 726 C C . PHE A 1 95 ? -2.473 0.507 -20.463 1.00 46.44 95 PHE A C 1
ATOM 728 O O . PHE A 1 95 ? -1.871 1.302 -21.183 1.00 46.44 95 PHE A O 1
ATOM 735 N N . TYR A 1 96 ? -1.876 -0.215 -19.510 1.00 51.03 96 TYR A N 1
ATOM 736 C CA . TYR A 1 96 ? -0.464 -0.102 -19.137 1.00 51.03 96 TYR A CA 1
ATOM 737 C C . TYR A 1 96 ? 0.163 -1.507 -19.014 1.00 51.03 96 TYR A C 1
ATOM 739 O O . TYR A 1 96 ? -0.497 -2.423 -18.506 1.00 51.03 96 TYR A O 1
ATOM 747 N N . THR A 1 97 ? 1.394 -1.682 -19.509 1.00 41.69 97 THR A N 1
ATOM 748 C CA . THR A 1 97 ? 2.175 -2.945 -19.523 1.00 41.69 97 THR A CA 1
ATOM 749 C C . THR A 1 97 ? 3.660 -2.679 -19.216 1.00 41.69 97 THR A C 1
ATOM 751 O O . THR A 1 97 ? 4.140 -1.584 -19.499 1.00 41.69 97 THR A O 1
ATOM 754 N N . GLY A 1 98 ? 4.340 -3.626 -18.543 1.00 47.12 98 GLY A N 1
ATOM 755 C CA . GLY A 1 98 ? 5.596 -3.404 -17.791 1.00 47.12 98 GLY A CA 1
ATOM 756 C C . GLY A 1 98 ? 6.842 -3.003 -18.603 1.00 47.12 98 GLY A C 1
ATOM 757 O O . GLY A 1 98 ? 6.791 -2.833 -19.811 1.00 47.12 98 GLY A O 1
ATOM 758 N N . VAL A 1 99 ? 8.030 -2.872 -18.003 1.00 41.94 99 VAL A N 1
ATOM 759 C CA . VAL A 1 99 ? 8.432 -3.026 -16.582 1.00 41.94 99 VAL A CA 1
ATOM 760 C C . VAL A 1 99 ? 8.049 -1.764 -15.785 1.00 41.94 99 VAL A C 1
ATOM 762 O O . VAL A 1 99 ? 7.897 -0.715 -16.393 1.00 41.94 99 VAL A O 1
ATOM 765 N N . PHE A 1 100 ? 7.891 -1.823 -14.451 1.00 40.31 100 PHE A N 1
ATOM 766 C CA . PHE A 1 100 ? 7.313 -0.713 -13.657 1.00 40.31 100 PHE A CA 1
ATOM 767 C C . PHE A 1 100 ? 5.958 -0.227 -14.245 1.00 40.31 100 PHE A C 1
ATOM 769 O O . PHE A 1 100 ? 5.838 0.926 -14.656 1.00 40.31 100 PHE A O 1
ATOM 776 N N . SER A 1 101 ? 4.929 -1.078 -14.355 1.00 32.56 101 SER A N 1
ATOM 777 C CA . SER A 1 101 ? 3.623 -0.586 -14.824 1.00 32.56 101 SER A CA 1
ATOM 778 C C . SER A 1 101 ? 2.420 -1.319 -14.232 1.00 32.56 101 SER A C 1
ATOM 780 O O . SER A 1 101 ? 2.514 -2.468 -13.808 1.00 32.56 101 SER A O 1
ATOM 782 N N . CYS A 1 102 ? 1.287 -0.628 -14.200 1.00 38.59 102 CYS A N 1
ATOM 783 C CA . CYS A 1 102 ? 0.109 -0.935 -13.413 1.00 38.59 102 CYS A CA 1
ATOM 784 C C . CYS A 1 102 ? -1.150 -0.507 -14.175 1.00 38.59 102 CYS A C 1
ATOM 786 O O . CYS A 1 102 ? -1.374 0.677 -14.432 1.00 38.59 102 CYS A O 1
ATOM 788 N N . LYS A 1 103 ? -1.980 -1.477 -14.558 1.00 34.06 103 LYS A N 1
ATOM 789 C CA . LYS A 1 103 ? -3.051 -1.278 -15.534 1.00 34.06 103 LYS A CA 1
ATOM 790 C C . LYS A 1 103 ? -4.316 -0.712 -14.886 1.00 34.06 103 LYS A C 1
ATOM 792 O O . LYS A 1 103 ? -5.128 -1.475 -14.366 1.00 34.06 103 LYS A O 1
ATOM 797 N N . THR A 1 104 ? -4.524 0.605 -14.954 1.00 39.16 104 THR A N 1
ATOM 798 C CA . THR A 1 104 ? -5.801 1.209 -14.534 1.00 39.16 104 THR A CA 1
ATOM 799 C C . THR A 1 104 ? -6.869 1.009 -15.615 1.00 39.16 104 THR A C 1
ATOM 801 O O . THR A 1 104 ? -6.622 1.223 -16.800 1.00 39.16 104 THR A O 1
ATOM 804 N N . ARG A 1 105 ? -8.062 0.552 -15.218 1.00 34.22 105 ARG A N 1
ATOM 805 C CA . ARG A 1 105 ? -9.263 0.528 -16.062 1.00 34.22 105 ARG A CA 1
ATOM 806 C C . ARG A 1 105 ? -10.176 1.617 -15.531 1.00 34.22 105 ARG A C 1
ATOM 808 O O . ARG A 1 105 ? -10.707 1.453 -14.441 1.00 34.22 105 ARG A O 1
ATOM 815 N N . HIS A 1 106 ? -10.373 2.693 -16.283 1.00 36.62 106 HIS A N 1
ATOM 816 C CA . HIS A 1 106 ? -11.315 3.737 -15.885 1.00 36.62 106 HIS A CA 1
ATOM 817 C C . HIS A 1 106 ? -12.745 3.160 -15.906 1.00 36.62 106 HIS A C 1
ATOM 819 O O . HIS A 1 106 ? -13.212 2.760 -16.980 1.00 36.62 106 HIS A O 1
ATOM 825 N N . PRO A 1 107 ? -13.479 3.101 -14.777 1.00 34.44 107 PRO A N 1
ATOM 826 C CA . PRO A 1 107 ? -14.931 3.039 -14.842 1.00 34.44 107 PRO A CA 1
ATOM 827 C C . PRO A 1 107 ? -15.379 4.352 -15.484 1.00 34.44 107 PRO A C 1
ATOM 829 O O . PRO A 1 107 ? -14.851 5.411 -15.140 1.00 34.44 107 PRO A O 1
ATOM 832 N N . ARG A 1 108 ? -16.302 4.301 -16.447 1.00 33.94 108 ARG A N 1
ATOM 833 C CA . ARG A 1 108 ? -16.856 5.525 -17.041 1.00 33.94 108 ARG A CA 1
ATOM 834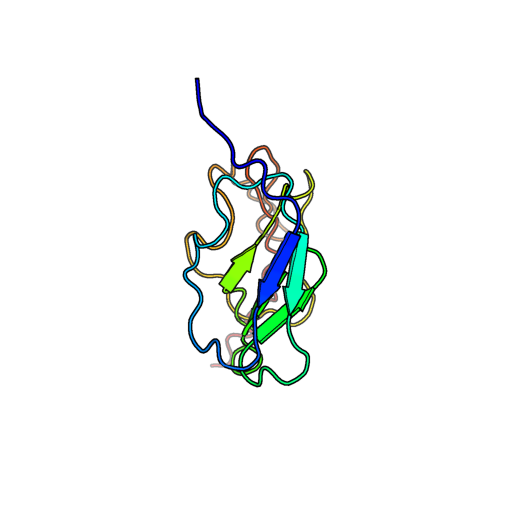 C C . ARG A 1 108 ? -17.445 6.375 -15.915 1.00 33.94 108 ARG A C 1
ATOM 836 O O . ARG A 1 108 ? -18.371 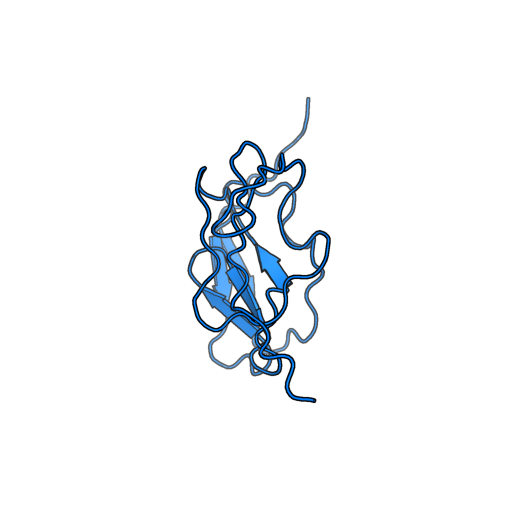5.908 -15.256 1.00 33.94 108 ARG A O 1
ATOM 843 N N . PHE A 1 109 ? -16.934 7.592 -15.720 1.00 35.84 109 PHE A N 1
ATOM 844 C CA . PHE A 1 109 ? -17.736 8.606 -15.048 1.00 35.84 109 PHE A CA 1
ATOM 845 C C . PHE A 1 109 ? -18.992 8.795 -15.899 1.00 35.84 109 PHE A C 1
ATOM 847 O O . PHE A 1 109 ? -18.898 9.023 -17.105 1.00 35.84 109 PHE A O 1
ATOM 854 N N . HIS A 1 110 ? -20.156 8.631 -15.278 1.00 36.59 110 HIS A N 1
ATOM 855 C CA . HIS A 1 110 ? -21.368 9.225 -15.810 1.00 36.59 110 HIS A CA 1
ATOM 856 C C . HIS A 1 110 ? -21.231 10.734 -15.603 1.00 36.59 110 HIS A C 1
ATOM 858 O O . HIS A 1 110 ? -21.218 11.204 -14.467 1.00 36.59 110 HIS A O 1
ATOM 864 N N . GLU A 1 111 ? -21.061 11.470 -16.698 1.00 31.14 111 GLU A N 1
ATOM 865 C CA . GLU A 1 111 ? -21.318 12.907 -16.719 1.00 31.14 111 GLU A CA 1
ATOM 866 C C . GLU A 1 111 ? -22.839 13.091 -16.728 1.00 31.14 111 GLU A C 1
ATOM 868 O O . GLU A 1 111 ? -23.472 13.043 -17.783 1.00 31.14 111 GLU A O 1
ATOM 873 N N . ASP A 1 112 ? -23.424 13.252 -15.542 1.00 33.94 112 ASP A N 1
ATOM 874 C CA . ASP A 1 112 ? -24.808 13.693 -15.404 1.00 33.94 112 ASP A CA 1
ATOM 875 C C . ASP A 1 112 ? -24.835 15.229 -15.276 1.00 33.94 112 ASP A C 1
ATOM 877 O O . ASP A 1 112 ? -24.570 15.770 -14.202 1.00 33.94 112 ASP A O 1
ATOM 881 N N . HIS A 1 113 ? -25.229 15.870 -16.388 1.00 37.62 113 HIS A N 1
ATOM 882 C CA . HIS A 1 113 ? -25.699 17.262 -16.562 1.00 37.62 113 HIS A CA 1
ATOM 883 C C . HIS A 1 113 ? -24.685 18.424 -16.588 1.00 37.62 113 HIS A C 1
ATOM 885 O O . HIS A 1 113 ? -24.164 18.830 -15.529 1.00 37.62 113 HIS A O 1
#

pLDDT: mean 70.48, std 21.4, range [31.14, 95.19]

Secondary structure (DSSP, 8-state):
--------EEEE-TT-----TTTTTT-TT-EEEE-TT-SSEEEETTEEEETTT-BEEEE-SPPPTTEEPPTT--B--TTSS-S--EEEEETTEEEEESSS-EE--PPPP----